Protein AF-X1NEB1-F1 (afdb_monomer_lite)

Radius of gyration: 14.75 Å; chains: 1; bounding box: 45×16×33 Å

Structure (mmCIF, N/CA/C/O backbone):
data_AF-X1NEB1-F1
#
_entry.id   AF-X1NEB1-F1
#
loop_
_atom_site.group_PDB
_atom_site.id
_atom_site.type_symbol
_atom_site.label_atom_id
_atom_site.label_alt_id
_atom_site.label_comp_id
_atom_site.label_asym_id
_atom_site.label_entity_id
_atom_site.label_seq_id
_atom_site.pdbx_PDB_ins_code
_atom_site.Cartn_x
_atom_site.Cartn_y
_atom_site.Cartn_z
_atom_site.occupancy
_atom_site.B_iso_or_equiv
_atom_site.auth_seq_id
_atom_site.auth_comp_id
_atom_site.auth_asym_id
_atom_site.auth_atom_id
_atom_site.pdbx_PDB_model_num
ATOM 1 N N . ILE A 1 1 ? 13.352 10.645 15.894 1.00 56.62 1 ILE A N 1
ATOM 2 C CA . ILE A 1 1 ? 12.040 11.209 16.299 1.00 56.62 1 ILE A CA 1
ATOM 3 C C . ILE A 1 1 ? 10.951 10.213 15.903 1.00 56.62 1 ILE A C 1
ATOM 5 O O . ILE A 1 1 ? 10.843 9.882 14.725 1.00 56.62 1 ILE A O 1
ATOM 9 N N . ARG A 1 2 ? 10.236 9.638 16.880 1.00 51.53 2 ARG A N 1
ATOM 10 C CA . ARG A 1 2 ? 9.160 8.661 16.647 1.00 51.53 2 ARG A CA 1
ATOM 11 C C . ARG A 1 2 ? 7.841 9.413 16.743 1.00 51.53 2 ARG A C 1
ATOM 13 O O . ARG A 1 2 ? 7.432 9.788 17.832 1.00 51.53 2 ARG A O 1
ATOM 20 N N . THR A 1 3 ? 7.219 9.681 15.608 1.00 62.06 3 THR A N 1
ATOM 21 C CA . THR A 1 3 ? 5.936 10.369 15.581 1.00 62.06 3 THR A CA 1
ATOM 22 C C . THR A 1 3 ? 4.808 9.363 15.809 1.00 62.06 3 THR A C 1
ATOM 24 O O . THR A 1 3 ? 4.838 8.230 15.317 1.00 62.06 3 THR A O 1
ATOM 27 N N . THR A 1 4 ? 3.837 9.744 16.636 1.00 65.38 4 THR A N 1
ATOM 28 C CA . THR A 1 4 ? 2.597 8.989 16.880 1.00 65.38 4 THR A CA 1
ATOM 29 C C . THR A 1 4 ? 1.569 9.218 15.770 1.00 65.38 4 THR A C 1
ATOM 31 O O . THR A 1 4 ? 0.568 8.508 15.714 1.00 65.38 4 THR A O 1
ATOM 34 N N . ASN A 1 5 ? 1.845 10.158 14.855 1.00 80.94 5 ASN A N 1
ATOM 35 C CA . ASN A 1 5 ? 0.973 10.514 13.748 1.00 80.94 5 ASN A CA 1
ATOM 36 C C . ASN A 1 5 ? 0.821 9.347 12.756 1.00 80.94 5 ASN A C 1
ATOM 38 O O . ASN A 1 5 ? 1.787 8.824 12.189 1.00 80.94 5 ASN A O 1
ATOM 42 N N . ILE A 1 6 ? -0.431 8.950 12.551 1.00 78.88 6 ILE A N 1
ATOM 43 C CA . ILE A 1 6 ? -0.826 7.832 11.697 1.00 78.88 6 ILE A CA 1
ATOM 44 C C . ILE A 1 6 ? -0.496 8.108 10.223 1.00 78.88 6 ILE A C 1
ATOM 46 O O . ILE A 1 6 ? -0.049 7.201 9.528 1.00 78.88 6 ILE A O 1
ATOM 50 N N . ILE A 1 7 ? -0.624 9.353 9.760 1.00 83.31 7 ILE A N 1
ATOM 51 C CA . ILE A 1 7 ? -0.348 9.749 8.373 1.00 83.31 7 ILE A CA 1
ATOM 52 C C . ILE A 1 7 ? 1.141 9.580 8.052 1.00 83.31 7 ILE A C 1
ATOM 54 O O . ILE A 1 7 ? 1.507 8.940 7.065 1.00 83.31 7 ILE A O 1
ATOM 58 N N . GLU A 1 8 ? 2.026 10.079 8.914 1.00 86.62 8 GLU A N 1
ATOM 59 C CA . GLU A 1 8 ? 3.470 9.891 8.733 1.00 86.62 8 GLU A CA 1
ATOM 60 C C . GLU A 1 8 ? 3.880 8.419 8.815 1.00 86.62 8 GLU A C 1
ATOM 62 O O . GLU A 1 8 ? 4.804 7.991 8.117 1.00 86.62 8 GLU A O 1
ATOM 67 N N . ARG A 1 9 ? 3.194 7.619 9.643 1.00 86.25 9 ARG A N 1
ATOM 68 C CA . ARG A 1 9 ? 3.396 6.166 9.679 1.00 86.25 9 ARG A CA 1
ATOM 69 C C . ARG A 1 9 ? 3.025 5.526 8.339 1.00 86.25 9 ARG A C 1
ATOM 71 O O . ARG A 1 9 ? 3.814 4.726 7.840 1.00 86.25 9 ARG A O 1
ATOM 78 N N . SER A 1 10 ? 1.910 5.921 7.727 1.00 87.94 10 SER A N 1
ATOM 79 C CA . SER A 1 10 ? 1.499 5.445 6.401 1.00 87.94 10 SER A CA 1
ATOM 80 C C . SER A 1 10 ? 2.534 5.780 5.322 1.00 87.94 10 SER A C 1
ATOM 82 O O . SER A 1 10 ? 2.951 4.901 4.567 1.00 87.94 10 S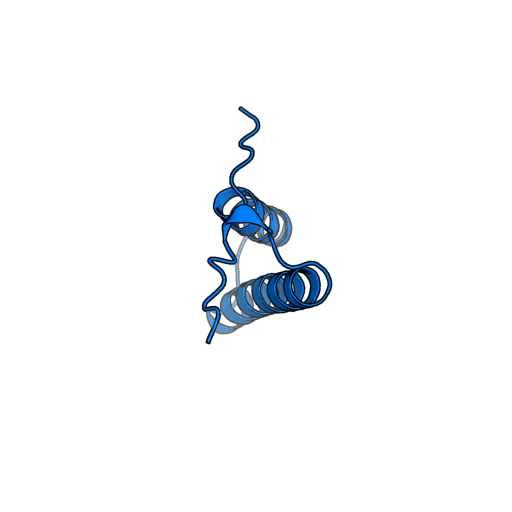ER A O 1
ATOM 84 N N . PHE A 1 11 ? 3.041 7.016 5.285 1.00 89.12 11 PHE A N 1
ATOM 85 C CA . PHE A 1 11 ? 4.085 7.402 4.326 1.00 89.12 11 PHE A CA 1
ATOM 86 C C . PHE A 1 11 ? 5.419 6.691 4.572 1.00 89.12 11 PHE A C 1
ATOM 88 O O . PHE A 1 11 ? 6.131 6.342 3.627 1.00 89.12 11 PHE A O 1
ATOM 95 N N . ARG A 1 12 ? 5.759 6.412 5.833 1.00 90.75 12 ARG A N 1
ATOM 96 C CA . ARG A 1 12 ? 6.933 5.603 6.183 1.00 90.75 12 ARG A CA 1
ATOM 97 C C . ARG A 1 12 ? 6.809 4.171 5.662 1.00 90.75 12 ARG A C 1
ATOM 99 O O . ARG A 1 12 ? 7.805 3.621 5.195 1.00 90.75 12 ARG A O 1
ATOM 106 N N . GLU A 1 13 ? 5.612 3.591 5.711 1.00 91.12 13 GLU A N 1
ATOM 107 C CA . GLU A 1 13 ? 5.318 2.256 5.179 1.00 91.12 13 GLU A CA 1
ATOM 108 C C . GLU A 1 13 ? 5.577 2.196 3.666 1.00 91.12 13 GLU A C 1
ATOM 110 O O . GLU A 1 13 ? 6.273 1.296 3.192 1.00 91.12 13 GLU A O 1
ATOM 115 N N . VAL A 1 14 ? 5.102 3.204 2.920 1.00 92.31 14 VAL A N 1
ATOM 116 C CA . VAL A 1 14 ? 5.382 3.355 1.482 1.00 92.31 14 VAL A CA 1
ATOM 117 C C . VAL A 1 14 ? 6.887 3.481 1.251 1.00 92.31 14 VAL A C 1
ATOM 119 O O . VAL A 1 14 ? 7.460 2.700 0.490 1.00 92.31 14 VAL A O 1
ATOM 122 N N . ARG A 1 15 ? 7.556 4.394 1.971 1.00 91.25 15 ARG A N 1
ATOM 123 C CA . ARG A 1 15 ? 8.997 4.648 1.823 1.00 91.25 15 ARG A CA 1
ATOM 124 C C . ARG A 1 15 ? 9.846 3.406 2.106 1.00 91.25 15 ARG A C 1
ATOM 126 O O . ARG A 1 15 ? 10.855 3.188 1.444 1.00 91.25 15 ARG A O 1
ATOM 133 N N . ARG A 1 16 ? 9.434 2.568 3.062 1.00 91.81 16 ARG A N 1
ATOM 134 C CA . ARG A 1 16 ? 10.107 1.301 3.385 1.00 91.81 16 ARG A CA 1
ATOM 135 C C . ARG A 1 16 ? 10.073 0.319 2.214 1.00 91.81 16 ARG A C 1
ATOM 137 O O . ARG A 1 16 ? 11.075 -0.344 1.974 1.00 91.81 16 ARG A O 1
ATOM 144 N N . ARG A 1 17 ? 8.952 0.237 1.493 1.00 91.38 17 ARG A N 1
ATOM 145 C CA . ARG A 1 17 ? 8.777 -0.696 0.367 1.00 91.38 17 ARG A CA 1
ATOM 146 C C . ARG A 1 17 ? 9.501 -0.247 -0.893 1.00 91.38 17 ARG A C 1
ATOM 148 O O . ARG A 1 17 ? 9.991 -1.096 -1.621 1.00 91.38 17 ARG A O 1
ATOM 155 N N . VAL A 1 18 ? 9.610 1.060 -1.116 1.00 91.75 18 VAL A N 1
ATOM 156 C CA . VAL A 1 18 ? 10.331 1.618 -2.273 1.00 91.75 18 VAL A CA 1
ATOM 157 C C . VAL A 1 18 ? 11.840 1.743 -2.045 1.00 91.75 18 VAL A C 1
ATOM 159 O O . VAL A 1 18 ? 12.592 1.819 -3.005 1.00 91.75 18 VAL A O 1
ATOM 162 N N . ARG A 1 19 ? 12.315 1.720 -0.788 1.00 91.19 19 ARG A N 1
ATOM 163 C CA . ARG A 1 19 ? 13.743 1.854 -0.445 1.00 91.19 19 ARG A CA 1
ATOM 164 C C . ARG A 1 19 ? 14.693 0.894 -1.191 1.00 91.19 19 ARG A C 1
ATOM 166 O O . ARG A 1 19 ? 15.767 1.363 -1.550 1.00 91.19 19 ARG A O 1
ATOM 173 N N . PRO A 1 20 ? 14.374 -0.397 -1.410 1.00 91.00 20 PRO A N 1
ATOM 174 C CA . PRO A 1 20 ? 15.244 -1.282 -2.191 1.00 91.00 20 PRO A CA 1
ATOM 175 C C . PRO A 1 20 ? 15.114 -1.113 -3.717 1.00 91.00 20 PRO A C 1
ATOM 177 O O . PRO A 1 20 ? 15.939 -1.650 -4.444 1.00 91.00 20 PRO A O 1
ATOM 180 N N . MET A 1 21 ? 14.103 -0.397 -4.219 1.00 88.00 21 MET A N 1
ATOM 181 C CA . MET A 1 21 ? 13.783 -0.291 -5.651 1.00 88.00 21 MET A CA 1
ATOM 182 C C . MET A 1 21 ? 14.430 0.958 -6.265 1.00 88.00 21 MET A C 1
ATOM 184 O O . MET A 1 21 ? 13.724 1.851 -6.709 1.00 88.00 21 MET A O 1
ATOM 188 N N . THR A 1 22 ? 15.764 1.044 -6.231 1.00 78.94 22 THR A N 1
ATOM 189 C CA . THR A 1 22 ? 16.609 2.183 -6.672 1.00 78.94 22 THR A CA 1
ATOM 190 C C . THR A 1 22 ? 16.066 3.040 -7.826 1.00 78.94 22 THR A C 1
ATOM 192 O O . THR A 1 22 ? 16.229 4.259 -7.781 1.00 78.94 22 THR A O 1
ATOM 195 N N . CYS A 1 23 ? 15.408 2.442 -8.821 1.00 84.94 23 CYS A N 1
ATOM 196 C CA . CYS A 1 23 ? 14.612 3.129 -9.835 1.00 84.94 23 CYS A CA 1
ATOM 197 C C . CYS A 1 23 ? 13.301 2.376 -10.134 1.00 84.94 23 CYS A C 1
ATOM 199 O O . CYS A 1 23 ? 13.203 1.159 -9.962 1.00 84.94 23 CYS A O 1
ATOM 201 N N . PHE A 1 24 ? 12.292 3.114 -10.601 1.00 86.94 24 PHE A N 1
ATOM 202 C CA . PHE A 1 24 ? 11.053 2.551 -11.135 1.00 86.94 24 PHE A CA 1
ATOM 203 C C . PHE A 1 24 ? 11.079 2.600 -12.660 1.00 86.94 24 PHE A C 1
ATOM 205 O O . PHE A 1 24 ? 11.429 3.627 -13.228 1.00 86.94 24 PHE A O 1
ATOM 212 N N . GLU A 1 25 ? 10.649 1.513 -13.300 1.00 87.19 25 GLU A N 1
ATOM 213 C CA . GLU A 1 25 ? 10.523 1.422 -14.763 1.00 87.19 25 GLU A CA 1
ATOM 214 C C . GLU A 1 25 ? 9.448 2.376 -15.317 1.00 87.19 25 GLU A C 1
ATOM 216 O O . GLU A 1 25 ? 9.572 2.906 -16.414 1.00 87.19 25 GLU A O 1
ATOM 221 N N . ASN A 1 26 ? 8.357 2.581 -14.570 1.00 91.06 26 ASN A N 1
ATOM 222 C CA . ASN A 1 26 ? 7.248 3.444 -14.972 1.00 91.06 26 ASN A CA 1
ATOM 223 C C . ASN A 1 26 ? 6.440 3.962 -13.772 1.00 91.06 26 ASN A C 1
ATOM 225 O O . ASN A 1 26 ? 6.381 3.328 -12.710 1.00 91.06 26 ASN A O 1
ATOM 229 N N . ASP A 1 27 ? 5.737 5.076 -13.983 1.00 91.88 27 ASP A N 1
ATOM 230 C CA . ASP A 1 27 ? 4.884 5.716 -12.973 1.00 91.88 27 ASP A CA 1
ATOM 231 C C . ASP A 1 27 ? 3.738 4.806 -12.503 1.00 91.88 27 ASP A C 1
ATOM 233 O O . ASP A 1 27 ? 3.342 4.809 -11.334 1.00 91.88 27 ASP A O 1
ATOM 237 N N . ALA A 1 28 ? 3.234 3.944 -13.390 1.00 94.00 28 ALA A N 1
ATOM 238 C CA . ALA A 1 28 ? 2.193 2.979 -13.049 1.00 94.00 28 ALA A CA 1
ATOM 239 C C . ALA A 1 28 ? 2.660 1.967 -11.983 1.00 94.00 28 ALA A C 1
ATOM 241 O O . ALA A 1 28 ? 1.864 1.491 -11.170 1.00 94.00 28 ALA A O 1
ATOM 242 N N . SER A 1 29 ? 3.950 1.630 -11.943 1.00 90.38 29 SER A N 1
ATOM 243 C CA . SER A 1 29 ? 4.501 0.676 -10.976 1.00 90.38 29 SER A CA 1
ATOM 244 C C . SER A 1 29 ? 4.574 1.271 -9.577 1.00 90.38 29 SER A C 1
ATOM 246 O O . SER A 1 29 ? 4.137 0.620 -8.625 1.00 90.38 29 SER A O 1
ATOM 248 N N . VAL A 1 30 ? 5.013 2.526 -9.446 1.00 91.38 30 VAL A N 1
ATOM 249 C CA . VAL A 1 30 ? 4.981 3.220 -8.150 1.00 91.38 30 VAL A CA 1
ATOM 250 C C . VAL A 1 30 ? 3.541 3.472 -7.691 1.00 91.38 30 VAL A C 1
ATOM 252 O O . VAL A 1 30 ? 3.226 3.233 -6.522 1.00 91.38 30 VAL A O 1
ATOM 255 N N . ALA A 1 31 ? 2.631 3.826 -8.606 1.00 93.56 31 ALA A N 1
ATOM 256 C CA . ALA A 1 31 ? 1.215 4.009 -8.291 1.00 93.56 31 ALA A CA 1
ATOM 257 C C . ALA A 1 31 ? 0.578 2.733 -7.712 1.00 93.56 31 ALA A C 1
ATOM 259 O O . ALA A 1 31 ? -0.148 2.801 -6.719 1.00 93.56 31 ALA A O 1
ATOM 260 N N . ARG A 1 32 ? 0.905 1.551 -8.257 1.00 93.75 32 ARG A N 1
ATOM 261 C CA . ARG A 1 32 ? 0.430 0.259 -7.726 1.00 93.75 32 ARG A CA 1
ATOM 262 C C . ARG A 1 32 ? 0.931 -0.021 -6.311 1.00 93.75 32 ARG A 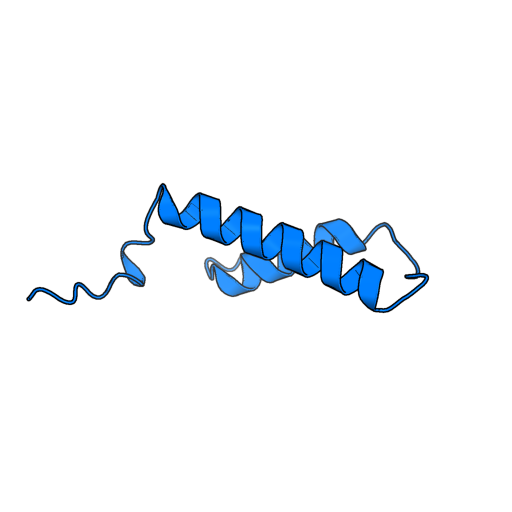C 1
ATOM 264 O O . ARG A 1 32 ? 0.162 -0.505 -5.482 1.00 9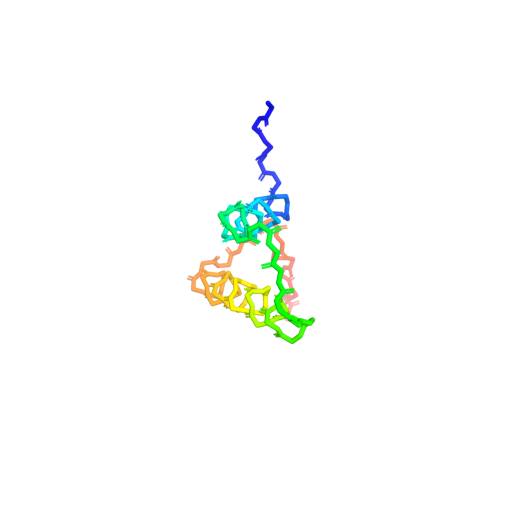3.75 32 ARG A O 1
ATOM 271 N N . ILE A 1 33 ? 2.190 0.299 -6.013 1.00 92.12 33 ILE A N 1
ATOM 272 C CA . ILE A 1 33 ? 2.756 0.124 -4.667 1.00 92.12 33 ILE A CA 1
ATOM 273 C C . ILE A 1 33 ? 2.037 1.034 -3.672 1.00 92.12 33 ILE A C 1
ATOM 275 O O . ILE A 1 33 ? 1.609 0.567 -2.614 1.00 92.12 33 ILE A O 1
ATOM 279 N N . ILE A 1 34 ? 1.865 2.312 -4.022 1.00 93.25 34 ILE A N 1
ATOM 280 C CA . ILE A 1 34 ? 1.155 3.287 -3.187 1.00 93.25 34 ILE A CA 1
ATOM 281 C C . ILE A 1 34 ? -0.281 2.815 -2.945 1.00 93.25 34 ILE A C 1
ATOM 283 O O . ILE A 1 34 ? -0.707 2.710 -1.794 1.00 93.25 34 ILE A O 1
ATOM 287 N N . PHE A 1 35 ? -1.004 2.457 -4.009 1.00 94.56 35 PHE A N 1
ATOM 288 C CA . PHE A 1 35 ? -2.379 1.975 -3.912 1.00 94.56 35 PHE A CA 1
ATOM 289 C C . PHE A 1 35 ? -2.493 0.724 -3.034 1.00 94.56 35 PHE A C 1
ATOM 291 O O . PHE A 1 35 ? -3.367 0.651 -2.170 1.00 94.56 35 PHE A O 1
ATOM 298 N N . GLY A 1 36 ? -1.585 -0.242 -3.194 1.00 93.62 36 GLY A N 1
ATOM 299 C CA . GLY A 1 36 ? -1.567 -1.462 -2.390 1.00 93.62 36 GLY A CA 1
ATOM 300 C C . GLY A 1 36 ? -1.359 -1.190 -0.898 1.00 93.62 36 GLY A C 1
ATOM 301 O O . GLY A 1 36 ? -2.056 -1.770 -0.064 1.00 93.62 36 GLY A O 1
ATOM 302 N N . VAL A 1 37 ? -0.445 -0.279 -0.547 1.00 92.81 37 VAL A N 1
ATOM 303 C CA . VAL A 1 37 ? -0.207 0.116 0.852 1.00 92.81 37 VAL A CA 1
ATOM 304 C C . VAL A 1 37 ? -1.426 0.832 1.429 1.00 92.81 37 VAL A C 1
ATOM 306 O O . VAL A 1 37 ? -1.908 0.442 2.491 1.00 92.81 37 VAL A O 1
ATOM 309 N N . MET A 1 38 ? -1.964 1.827 0.722 1.00 91.38 38 MET A N 1
ATOM 310 C CA . MET A 1 38 ? -3.119 2.595 1.196 1.00 91.38 38 MET A CA 1
ATOM 311 C C . MET A 1 38 ? -4.369 1.722 1.340 1.00 91.38 38 MET A C 1
ATOM 313 O O . MET A 1 38 ? -5.076 1.811 2.340 1.00 91.38 38 MET A O 1
ATOM 317 N N . SER A 1 39 ? -4.619 0.817 0.391 1.00 93.12 39 SER A N 1
ATOM 318 C CA . SER A 1 39 ? -5.737 -0.130 0.455 1.00 93.12 39 SER A CA 1
ATOM 319 C C . SER A 1 39 ? -5.605 -1.096 1.638 1.00 93.12 39 SER A C 1
ATOM 321 O O . SER A 1 39 ? -6.579 -1.342 2.350 1.00 93.12 39 SER A O 1
ATOM 323 N N . HIS A 1 40 ? -4.397 -1.599 1.913 1.00 90.75 40 HIS A N 1
ATOM 324 C CA . HIS A 1 40 ? -4.138 -2.453 3.075 1.00 90.75 40 HIS A CA 1
ATOM 325 C C . HIS A 1 40 ? -4.354 -1.722 4.411 1.00 90.75 40 HIS A C 1
ATOM 327 O O . HIS A 1 40 ? -4.958 -2.281 5.331 1.00 90.75 40 HIS A O 1
ATOM 333 N N . LEU A 1 41 ? -3.912 -0.465 4.504 1.00 88.75 41 LEU A N 1
ATOM 334 C CA . LEU A 1 41 ? -4.127 0.373 5.685 1.00 88.75 41 LEU A CA 1
ATOM 335 C C . LEU A 1 41 ? -5.615 0.684 5.884 1.00 88.75 41 LEU A C 1
ATOM 337 O O . LEU A 1 41 ? -6.132 0.494 6.981 1.00 88.75 41 LEU A O 1
ATOM 341 N N . ASN A 1 42 ? -6.328 1.045 4.814 1.00 88.50 42 ASN A N 1
ATOM 342 C CA . ASN A 1 42 ? -7.769 1.293 4.858 1.00 88.50 42 ASN A CA 1
ATOM 343 C C . ASN A 1 42 ? -8.564 0.057 5.298 1.00 88.50 42 ASN A C 1
ATOM 345 O O . ASN A 1 42 ? -9.512 0.191 6.067 1.00 88.50 42 ASN A O 1
ATOM 349 N N . LYS A 1 43 ? -8.187 -1.149 4.850 1.00 88.50 43 LYS A N 1
ATOM 350 C CA . LYS A 1 43 ? -8.798 -2.400 5.337 1.00 88.50 43 LYS A CA 1
ATOM 351 C 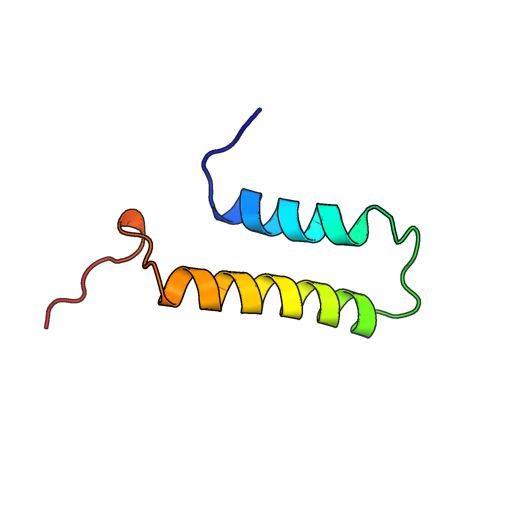C . LYS A 1 43 ? -8.533 -2.598 6.831 1.00 88.50 43 LYS A C 1
ATOM 353 O O . LYS A 1 43 ? -9.472 -2.782 7.592 1.00 88.50 43 LYS A O 1
ATOM 358 N N . SER A 1 44 ? -7.280 -2.440 7.257 1.00 85.38 44 SER A N 1
ATOM 359 C CA . SER A 1 44 ? -6.887 -2.575 8.668 1.00 85.38 44 SER A CA 1
ATOM 360 C C . SER A 1 44 ? -7.619 -1.596 9.600 1.00 85.38 44 SER A C 1
ATOM 362 O O . SER A 1 44 ? -7.918 -1.941 10.741 1.00 85.38 44 SER A O 1
ATOM 364 N N . TRP A 1 45 ? -7.918 -0.377 9.136 1.00 83.00 45 TRP A N 1
ATOM 365 C CA . TRP A 1 45 ? -8.660 0.625 9.914 1.00 83.00 45 TRP A CA 1
ATOM 366 C C . TRP A 1 45 ? -10.177 0.435 9.887 1.00 83.00 45 TRP A C 1
ATOM 368 O O . TRP A 1 45 ? -10.843 0.885 10.812 1.00 83.00 45 TR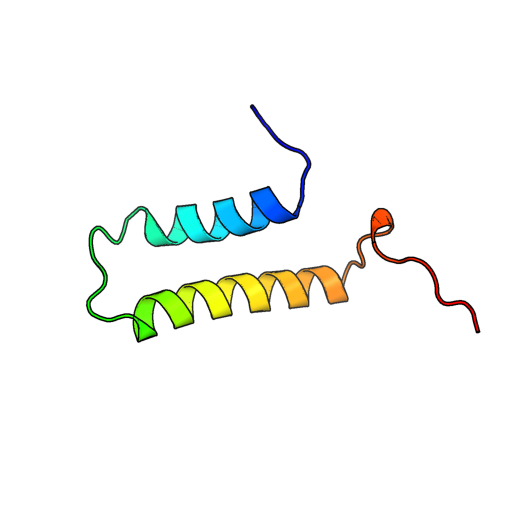P A O 1
ATOM 378 N N . LYS A 1 46 ? -10.737 -0.243 8.876 1.00 79.69 46 LYS A N 1
ATOM 379 C CA . LYS A 1 46 ? -12.153 -0.647 8.899 1.00 79.69 46 LYS A CA 1
ATOM 380 C C . LYS A 1 46 ? -12.425 -1.651 10.017 1.00 79.69 46 LYS A C 1
ATOM 382 O O . LYS A 1 46 ? -13.413 -1.505 10.726 1.00 79.69 46 LYS A O 1
ATOM 387 N N . ASP A 1 47 ? -11.520 -2.609 10.209 1.00 74.56 47 ASP A N 1
ATOM 388 C CA . ASP A 1 47 ? -11.652 -3.631 11.255 1.00 74.56 47 ASP A CA 1
ATOM 389 C C . ASP A 1 47 ? -11.364 -3.070 12.661 1.00 74.56 47 ASP A C 1
ATOM 391 O O . ASP A 1 47 ? -11.822 -3.609 13.669 1.00 74.56 47 ASP A O 1
ATOM 395 N N . LYS A 1 48 ? -10.592 -1.977 12.744 1.00 74.06 48 LYS A N 1
ATOM 396 C CA . LYS A 1 48 ? -10.248 -1.269 13.986 1.00 74.06 48 LYS A CA 1
ATOM 397 C C . LYS A 1 48 ? -10.354 0.243 13.774 1.00 74.06 48 LYS A C 1
ATOM 399 O O . LYS A 1 48 ? -9.328 0.885 13.516 1.00 74.06 48 LYS A O 1
ATOM 404 N N . PRO A 1 49 ? -11.566 0.820 13.883 1.00 68.44 49 PRO A N 1
ATOM 405 C CA . PRO A 1 49 ? -11.763 2.247 13.677 1.00 68.44 49 PRO A CA 1
ATOM 406 C C . PRO A 1 49 ? -10.921 3.044 14.673 1.00 68.44 49 PRO A C 1
ATOM 408 O O . PRO A 1 49 ? -10.894 2.764 15.877 1.00 68.44 49 PRO A O 1
ATOM 411 N N . ILE A 1 50 ? -10.204 4.043 14.161 1.00 67.88 50 ILE A N 1
ATOM 412 C CA . ILE A 1 50 ? -9.388 4.922 14.991 1.00 67.88 50 ILE A CA 1
ATOM 413 C C . ILE A 1 50 ? -10.347 5.833 15.758 1.00 67.88 50 ILE A C 1
ATOM 415 O O . ILE A 1 50 ? -11.011 6.692 15.173 1.00 67.88 50 ILE A O 1
ATOM 419 N N . LYS A 1 51 ? -10.422 5.634 17.077 1.00 65.31 51 LYS A N 1
ATOM 420 C CA . LYS A 1 51 ? -11.364 6.339 17.962 1.00 65.31 51 LYS A CA 1
ATOM 421 C C . LYS A 1 51 ? -11.242 7.865 17.864 1.00 65.31 51 LYS A C 1
ATOM 423 O O . LYS A 1 51 ? -12.248 8.552 17.939 1.00 65.31 51 LYS A O 1
ATOM 428 N N . GLU A 1 52 ? -10.033 8.373 17.629 1.00 63.88 52 GLU A N 1
ATOM 429 C CA . GLU A 1 52 ? -9.730 9.811 17.538 1.00 63.88 52 GLU A CA 1
ATOM 430 C C . GLU A 1 52 ? -10.245 10.479 16.251 1.00 63.88 52 GLU A C 1
ATOM 432 O O . GLU A 1 52 ? -10.527 11.671 16.259 1.00 63.88 52 GLU A O 1
ATOM 437 N N . PHE A 1 53 ? -10.402 9.727 15.154 1.00 59.09 53 PHE A N 1
ATOM 438 C CA . PHE A 1 53 ? -10.917 10.249 13.877 1.00 59.09 53 PHE A CA 1
ATOM 439 C C . PHE A 1 53 ? -12.397 9.935 13.653 1.00 59.09 53 PHE A C 1
ATOM 441 O O . PHE A 1 53 ? -13.014 10.467 12.731 1.00 59.09 53 PHE A O 1
ATOM 448 N N . THR A 1 54 ? -12.983 9.085 14.496 1.00 54.56 54 THR A N 1
ATOM 449 C CA . THR A 1 54 ? -14.407 8.760 14.428 1.00 54.56 54 THR A CA 1
ATOM 450 C C . THR A 1 54 ? -15.177 9.795 15.242 1.00 54.56 54 THR A C 1
ATOM 452 O O . THR A 1 54 ? -15.697 9.496 16.317 1.00 54.56 54 THR A O 1
ATOM 455 N N . PHE A 1 55 ? -15.252 11.036 14.744 1.00 52.88 55 PHE A N 1
ATOM 456 C CA . PHE A 1 55 ? -16.321 11.929 15.182 1.00 52.88 55 PHE A CA 1
ATOM 457 C C . PHE A 1 55 ? -17.623 11.216 14.850 1.00 52.88 55 PHE A C 1
ATOM 459 O O . PHE A 1 55 ? -17.980 11.006 13.693 1.00 52.88 55 PHE A O 1
ATOM 466 N N . THR A 1 56 ? -18.265 10.727 15.900 1.00 47.25 56 THR A N 1
ATOM 467 C CA . THR A 1 56 ? -19.540 10.045 15.829 1.00 47.25 56 THR A CA 1
ATOM 468 C C . THR A 1 56 ? -20.537 11.040 15.243 1.00 47.25 56 THR A C 1
ATOM 470 O O . THR A 1 56 ? -21.005 11.922 15.956 1.00 47.25 56 THR A O 1
ATOM 473 N N . GLN A 1 57 ? -20.864 10.920 13.953 1.00 50.81 57 GLN A N 1
ATOM 474 C CA . GLN A 1 57 ? -22.142 11.421 13.463 1.00 50.81 57 GLN A CA 1
ATOM 475 C C . GLN A 1 57 ? -23.205 10.492 14.050 1.00 50.81 57 GLN A C 1
ATOM 477 O O . GLN A 1 57 ? -23.565 9.473 13.469 1.00 50.81 57 GLN A O 1
ATOM 482 N N . LYS A 1 58 ? -23.597 10.790 15.290 1.00 46.28 58 LYS A N 1
ATOM 483 C CA . LYS A 1 58 ? -24.822 10.279 15.893 1.00 46.28 58 LYS A CA 1
ATOM 484 C C . LYS A 1 58 ? -25.957 10.981 15.151 1.00 46.28 58 LYS A C 1
ATOM 486 O O . LYS A 1 58 ? -26.080 12.199 15.270 1.00 46.28 58 LYS A O 1
ATOM 491 N N . ALA A 1 59 ? -26.690 10.219 14.347 1.00 37.44 59 ALA A N 1
ATOM 492 C CA . ALA 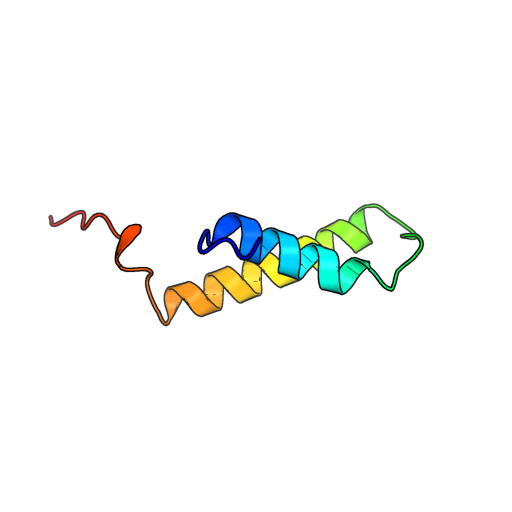A 1 59 ? -28.078 10.526 14.024 1.00 37.44 59 ALA A CA 1
ATOM 493 C C . ALA A 1 59 ? -28.957 10.104 15.208 1.00 37.44 59 ALA A C 1
ATOM 495 O O . ALA A 1 59 ? -28.578 9.111 15.879 1.00 37.44 59 ALA A O 1
#

pLDDT: mean 80.36, std 15.2, range [37.44, 94.56]

Organism: NCBI:txid412755

Foldseek 3Di:
DDDPDPVVVLVVVLCVVCVVVPDDPDPVVSVVSSCVSVVVVVVVCVVPPDPVPCPDPDD

Secondary structure (DSSP, 8-state):
-----HHHHHHHHHHHHHTT-SS-S-HHHHHHHHHHHHHHHHHHHHHS--TTT------

InterPro domains:
  IPR001207 Transposase, mutator type [PF00872] (1-47)

Sequence (59 aa):
IRTTNIIERSFREVRRRVRPMTCFENDASVARIIFGVMSHLNKSWKDKPIKEFTFTQKA